Protein AF-A0A3M1FN96-F1 (afdb_monomer)

Sequence (73 aa):
MTQQTTTSSAYITIPEAADLLRVSQRTVYRWIKEGKLPCFHIGNVTRIAQQDLFAFIQKHSNTGDNKHGPAGS

Mean predicted aligned error: 9.27 Å

Foldseek 3Di:
DDDPPPPPQPWDFLVVLCVVVVHDSVVSVVCVVVVLFDWDDDPPTITGGPVSSVVSVVVVVPDPPPPDDPDDD

Secondary structure (DSSP, 8-state):
----------EEEHHHHHHHHT--HHHHHHHHHTT-S--EEETTEEEEEHHHHHHHHHHHTT-----------

Structure (mmCIF, N/CA/C/O backbone):
data_AF-A0A3M1FN96-F1
#
_entry.id   AF-A0A3M1FN96-F1
#
loop_
_atom_site.group_PDB
_atom_site.id
_atom_site.type_symbol
_atom_site.label_atom_id
_atom_site.label_alt_id
_atom_site.label_comp_id
_atom_site.label_asym_id
_atom_site.label_entity_id
_atom_site.label_seq_id
_atom_site.pdbx_PDB_ins_code
_atom_site.Cartn_x
_atom_site.Cartn_y
_atom_site.Cartn_z
_atom_site.occupancy
_atom_site.B_iso_or_equiv
_atom_site.auth_seq_id
_atom_site.auth_comp_id
_atom_site.auth_asym_id
_atom_site.auth_atom_id
_atom_site.pdbx_PDB_model_num
ATOM 1 N N . MET A 1 1 ? 22.745 -1.109 24.843 1.00 58.62 1 MET A N 1
ATOM 2 C CA . MET A 1 1 ? 21.474 -1.751 25.236 1.00 58.62 1 MET A CA 1
ATOM 3 C C . MET A 1 1 ? 20.319 -0.947 24.654 1.00 58.62 1 MET A C 1
ATOM 5 O O . MET A 1 1 ? 19.833 -0.054 25.324 1.00 58.62 1 MET A O 1
ATOM 9 N N . THR A 1 2 ? 19.904 -1.243 23.424 1.00 48.16 2 THR A N 1
ATOM 10 C CA . THR A 1 2 ? 18.536 -1.000 22.934 1.00 48.16 2 THR A CA 1
ATOM 11 C C . THR A 1 2 ? 18.299 -1.984 21.796 1.00 48.16 2 THR A C 1
ATOM 13 O O . THR A 1 2 ? 18.9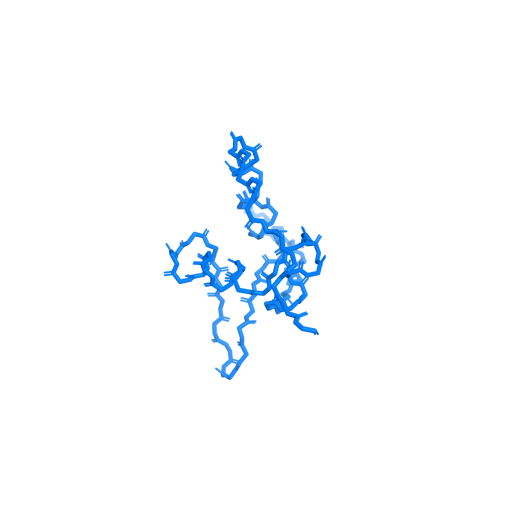73 -1.968 20.769 1.00 48.16 2 THR A O 1
ATOM 16 N N . GLN A 1 3 ? 17.411 -2.934 22.062 1.00 44.06 3 GLN A N 1
ATOM 17 C CA . GLN A 1 3 ? 17.028 -4.003 21.154 1.00 44.06 3 GLN A CA 1
ATOM 18 C C . GLN A 1 3 ? 16.179 -3.379 20.044 1.00 44.06 3 GLN A C 1
ATOM 20 O O . GLN A 1 3 ? 15.096 -2.869 20.320 1.00 44.06 3 GLN A O 1
ATOM 25 N N . GLN A 1 4 ? 16.676 -3.383 18.808 1.00 45.03 4 GLN A N 1
ATOM 26 C CA . GLN A 1 4 ? 15.835 -3.108 17.647 1.00 45.03 4 GLN A CA 1
ATOM 27 C C . GLN A 1 4 ? 15.004 -4.366 17.419 1.00 45.03 4 GLN A C 1
ATOM 29 O O . GLN A 1 4 ? 15.509 -5.384 16.949 1.00 45.03 4 GLN A O 1
ATOM 34 N N . THR A 1 5 ? 13.756 -4.318 17.873 1.00 45.91 5 THR A N 1
ATOM 35 C CA . THR A 1 5 ? 12.765 -5.370 17.692 1.00 45.91 5 THR A CA 1
ATOM 36 C C . THR A 1 5 ? 12.636 -5.677 16.203 1.00 45.91 5 THR A C 1
ATOM 38 O O . THR A 1 5 ? 12.214 -4.843 15.403 1.00 45.91 5 THR A O 1
ATOM 41 N N . THR A 1 6 ? 13.019 -6.894 15.827 1.00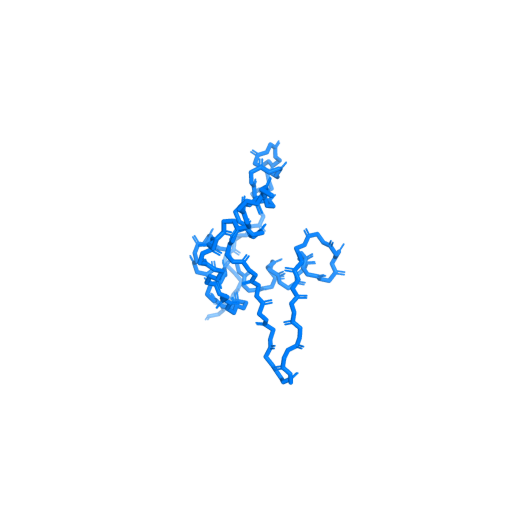 51.59 6 THR A N 1
ATOM 42 C CA . THR A 1 6 ? 1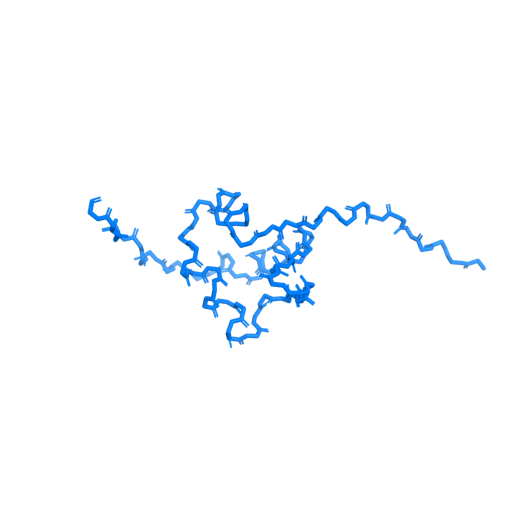2.760 -7.525 14.533 1.00 51.59 6 THR A CA 1
ATOM 43 C C . THR A 1 6 ? 11.253 -7.694 14.350 1.00 51.59 6 THR A C 1
ATOM 45 O O . THR A 1 6 ? 10.697 -8.783 14.462 1.00 51.59 6 THR A O 1
ATOM 48 N N . THR A 1 7 ? 10.556 -6.592 14.092 1.00 55.72 7 THR A N 1
ATOM 49 C CA . THR A 1 7 ? 9.152 -6.634 13.697 1.00 55.72 7 THR A CA 1
ATOM 50 C C . THR A 1 7 ? 9.147 -7.043 12.236 1.00 55.72 7 THR A C 1
ATOM 52 O O . THR A 1 7 ? 9.459 -6.235 11.362 1.00 55.72 7 THR A O 1
ATOM 55 N N . SER A 1 8 ? 8.902 -8.337 12.013 1.00 54.50 8 SER A N 1
ATOM 56 C CA . SER A 1 8 ? 8.727 -8.994 10.718 1.00 54.50 8 SER A CA 1
ATOM 57 C C . SER A 1 8 ? 7.976 -8.076 9.748 1.00 54.50 8 SER A C 1
ATOM 59 O O . SER A 1 8 ? 6.750 -7.970 9.781 1.00 54.50 8 SER A O 1
ATOM 61 N N . SER A 1 9 ? 8.726 -7.324 8.940 1.00 61.88 9 SER A N 1
ATOM 62 C CA . SER A 1 9 ? 8.178 -6.361 7.991 1.00 61.88 9 SER A CA 1
ATOM 63 C C . SER A 1 9 ? 7.745 -7.142 6.766 1.00 61.88 9 SER A C 1
ATOM 65 O O . SER A 1 9 ? 8.469 -7.232 5.778 1.00 61.88 9 SER A O 1
ATOM 67 N N . ALA A 1 10 ? 6.577 -7.775 6.858 1.00 83.00 10 ALA A N 1
ATOM 68 C CA . ALA A 1 10 ? 5.924 -8.338 5.693 1.00 83.00 10 ALA A CA 1
ATOM 69 C C . ALA A 1 10 ? 5.634 -7.182 4.723 1.00 83.00 10 ALA A C 1
ATOM 71 O O . ALA A 1 10 ? 4.844 -6.277 5.011 1.00 83.00 10 ALA A O 1
ATOM 72 N N . TYR A 1 11 ? 6.356 -7.169 3.605 1.00 89.25 11 TYR A N 1
ATOM 73 C CA . TYR A 1 11 ? 6.143 -6.219 2.527 1.00 89.25 11 TYR A CA 1
ATOM 74 C C . TYR A 1 11 ? 5.112 -6.785 1.567 1.00 89.25 11 TYR A C 1
ATOM 76 O O . TYR A 1 11 ? 5.311 -7.843 0.973 1.00 89.25 11 TYR A O 1
ATOM 84 N N . ILE A 1 12 ? 4.046 -6.032 1.369 1.00 91.56 12 ILE A N 1
ATOM 85 C CA . ILE A 1 12 ? 2.932 -6.391 0.502 1.00 91.56 12 ILE A CA 1
ATOM 86 C C . ILE A 1 12 ? 2.920 -5.487 -0.727 1.00 91.56 12 ILE A C 1
ATOM 88 O O . ILE A 1 12 ? 3.486 -4.394 -0.737 1.00 91.56 12 ILE A O 1
ATOM 92 N N . THR A 1 13 ? 2.320 -5.961 -1.801 1.00 92.56 13 THR A N 1
ATOM 93 C CA . THR A 1 13 ? 2.086 -5.189 -3.019 1.00 92.56 13 THR A CA 1
ATOM 94 C C . THR A 1 13 ? 0.814 -4.347 -2.912 1.00 92.56 13 THR A C 1
ATOM 96 O O . THR A 1 13 ? 0.002 -4.510 -2.004 1.00 92.56 13 THR A O 1
ATOM 99 N N . ILE A 1 14 ? 0.614 -3.448 -3.877 1.00 91.56 14 ILE A N 1
ATOM 100 C CA . ILE A 1 14 ? -0.630 -2.679 -4.032 1.00 91.56 14 ILE A CA 1
ATOM 101 C C . ILE A 1 14 ? -1.883 -3.582 -4.089 1.00 91.56 14 ILE A C 1
ATOM 103 O O . ILE A 1 14 ? -2.824 -3.288 -3.352 1.00 91.56 14 ILE A O 1
ATOM 107 N N . PRO A 1 15 ? -1.948 -4.652 -4.913 1.00 91.81 15 PRO A N 1
ATOM 108 C CA . PRO A 1 15 ? -3.106 -5.547 -4.930 1.00 91.81 15 PRO A CA 1
ATOM 109 C C . PRO A 1 15 ? -3.329 -6.276 -3.602 1.00 91.81 15 PRO A C 1
ATOM 111 O O . PRO A 1 15 ? -4.471 -6.365 -3.168 1.00 91.81 15 PRO A O 1
ATOM 114 N N . GLU A 1 16 ? -2.274 -6.724 -2.919 1.00 92.00 16 GLU A N 1
ATOM 115 C CA . GLU A 1 16 ? -2.408 -7.351 -1.593 1.00 92.00 16 GLU A CA 1
ATOM 116 C C . GLU A 1 16 ? -2.926 -6.356 -0.545 1.00 92.00 16 GLU A C 1
ATOM 118 O O . GLU A 1 16 ? -3.824 -6.676 0.226 1.00 92.00 16 GLU A O 1
ATOM 123 N N . ALA A 1 17 ? -2.424 -5.117 -0.548 1.00 91.50 17 ALA A N 1
ATOM 124 C CA . ALA A 1 17 ? -2.931 -4.053 0.316 1.00 91.50 17 ALA A CA 1
ATOM 125 C C . ALA A 1 17 ? -4.406 -3.726 0.033 1.00 91.50 17 ALA A C 1
ATOM 127 O O . ALA A 1 17 ? -5.172 -3.456 0.955 1.00 91.50 17 ALA A O 1
ATOM 128 N N . ALA A 1 18 ? -4.811 -3.751 -1.236 1.00 91.38 18 ALA A N 1
ATOM 129 C CA . ALA A 1 18 ? -6.192 -3.526 -1.640 1.00 91.38 18 ALA A CA 1
ATOM 130 C C . ALA A 1 18 ? -7.117 -4.643 -1.127 1.00 91.38 18 ALA A C 1
ATOM 132 O O . ALA A 1 18 ? -8.165 -4.349 -0.552 1.00 91.38 18 ALA A O 1
ATOM 133 N N . ASP A 1 19 ? -6.693 -5.900 -1.272 1.00 92.12 19 ASP A N 1
ATOM 134 C CA . ASP A 1 19 ? -7.433 -7.078 -0.812 1.00 92.12 19 ASP A CA 1
ATOM 135 C C . ASP A 1 19 ? -7.585 -7.106 0.717 1.00 92.12 19 ASP A C 1
ATOM 137 O O . ASP A 1 19 ? -8.702 -7.209 1.229 1.00 92.12 19 ASP A O 1
ATOM 141 N N . LEU A 1 20 ? -6.487 -6.869 1.446 1.00 89.31 20 LEU A N 1
ATOM 142 C CA . LEU A 1 20 ? -6.466 -6.836 2.913 1.00 89.31 20 LEU A CA 1
ATOM 143 C C . LEU A 1 20 ? -7.466 -5.837 3.502 1.00 89.31 20 LEU A C 1
ATOM 145 O O . LEU A 1 20 ? -8.046 -6.084 4.559 1.00 89.31 20 LEU A O 1
ATOM 149 N N . LEU A 1 21 ? -7.658 -4.703 2.831 1.00 86.56 21 LEU A N 1
ATOM 150 C CA . LEU A 1 21 ? -8.536 -3.629 3.295 1.00 86.56 21 LEU A CA 1
ATOM 151 C C . LEU A 1 21 ? -9.896 -3.618 2.611 1.00 86.56 21 LEU A C 1
ATOM 153 O O . LEU A 1 21 ? -10.734 -2.780 2.943 1.00 86.56 21 LEU A O 1
ATOM 157 N N . ARG A 1 22 ? -10.106 -4.516 1.643 1.00 86.19 22 ARG A N 1
ATOM 158 C CA . ARG A 1 22 ? -11.281 -4.541 0.765 1.00 86.19 22 ARG A CA 1
ATOM 159 C C . ARG A 1 22 ? -11.554 -3.194 0.095 1.00 86.19 22 ARG A C 1
ATOM 161 O O . ARG A 1 22 ? -12.700 -2.770 -0.043 1.00 86.19 22 ARG A O 1
ATOM 168 N N . VAL A 1 23 ? -10.490 -2.521 -0.333 1.00 86.88 23 VAL A N 1
ATOM 169 C CA . VAL A 1 23 ? -10.560 -1.285 -1.126 1.00 86.88 23 VAL A CA 1
ATOM 170 C C . VAL A 1 23 ? -10.108 -1.559 -2.556 1.00 86.88 23 VAL A C 1
ATOM 172 O O . VAL A 1 23 ? -9.484 -2.574 -2.844 1.00 86.88 23 VAL A O 1
ATOM 175 N N . SER A 1 24 ? -10.382 -0.644 -3.485 1.00 89.38 24 SER A N 1
ATOM 176 C CA . SER A 1 24 ? -9.842 -0.775 -4.839 1.00 89.38 24 SER A CA 1
ATOM 177 C C . SER A 1 24 ? -8.352 -0.420 -4.893 1.00 89.38 24 SER A C 1
ATOM 179 O O . SER A 1 24 ? -7.876 0.477 -4.192 1.00 89.38 24 SER A O 1
ATOM 181 N N . GLN A 1 25 ? -7.605 -1.061 -5.801 1.00 91.94 25 GLN A N 1
ATOM 182 C CA . GLN A 1 25 ? -6.189 -0.737 -6.048 1.00 91.94 25 GLN A CA 1
ATOM 183 C C . GLN A 1 25 ? -5.985 0.745 -6.393 1.00 91.94 25 GLN A C 1
ATOM 185 O O . GLN A 1 25 ? -4.979 1.344 -6.024 1.00 91.94 25 GLN A O 1
ATOM 190 N N . ARG A 1 26 ? -6.970 1.368 -7.056 1.00 90.50 26 ARG A N 1
ATOM 191 C CA . ARG A 1 26 ? -6.974 2.804 -7.368 1.00 90.50 26 ARG A CA 1
ATOM 192 C C . ARG A 1 26 ? -6.948 3.665 -6.107 1.00 90.50 26 ARG A C 1
ATOM 194 O O . ARG A 1 26 ? -6.302 4.711 -6.105 1.00 90.50 26 ARG A O 1
ATOM 201 N N . THR A 1 27 ? -7.649 3.248 -5.057 1.00 90.19 27 THR A N 1
ATOM 202 C CA . THR A 1 27 ? -7.647 3.933 -3.762 1.00 90.19 27 THR A CA 1
ATOM 203 C C . THR A 1 27 ? -6.278 3.819 -3.095 1.00 90.19 27 THR A C 1
ATOM 205 O O . THR A 1 27 ? -5.727 4.838 -2.686 1.00 90.19 27 THR A O 1
ATOM 208 N N . VAL A 1 28 ? -5.667 2.631 -3.104 1.00 90.94 28 VAL A N 1
ATOM 209 C CA . VAL A 1 28 ? -4.295 2.438 -2.596 1.00 90.94 28 VAL A CA 1
ATOM 210 C C . VAL A 1 28 ? -3.291 3.292 -3.376 1.00 90.94 28 VAL A C 1
ATOM 212 O O . VAL A 1 28 ? -2.491 4.015 -2.786 1.00 90.94 28 VAL A O 1
ATOM 215 N N . TYR A 1 29 ? -3.382 3.289 -4.709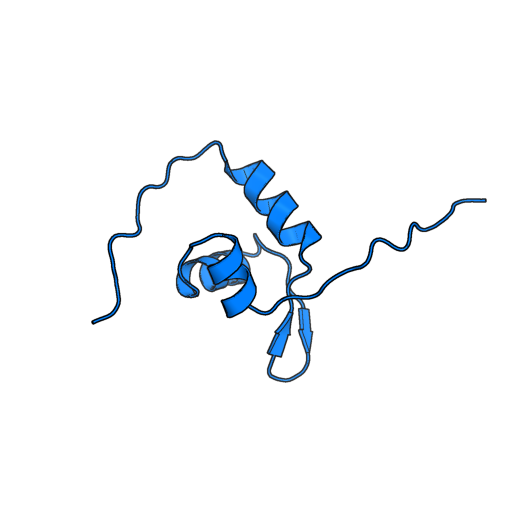 1.00 91.38 29 TYR A N 1
ATOM 216 C CA . TYR A 1 29 ? -2.545 4.123 -5.570 1.00 91.38 29 TYR A CA 1
ATOM 217 C C . TYR A 1 29 ? -2.731 5.616 -5.282 1.00 91.38 29 TYR A C 1
ATOM 219 O O . TYR A 1 29 ? -1.763 6.376 -5.281 1.00 91.38 29 TYR A O 1
ATOM 227 N N . ARG A 1 30 ? -3.968 6.051 -5.005 1.00 89.12 30 ARG A N 1
ATOM 228 C CA . ARG A 1 30 ? -4.253 7.432 -4.603 1.00 89.12 30 ARG A CA 1
ATOM 229 C C . ARG A 1 30 ? -3.527 7.781 -3.309 1.00 89.12 30 ARG A C 1
ATOM 231 O O . ARG A 1 30 ? -2.863 8.807 -3.286 1.00 89.12 30 ARG A O 1
ATOM 238 N N . TRP A 1 31 ? -3.592 6.939 -2.280 1.00 90.75 31 TRP A N 1
ATOM 239 C CA . TRP A 1 31 ? -2.906 7.203 -1.011 1.00 90.75 31 TRP A CA 1
ATOM 240 C C . TRP A 1 31 ? -1.390 7.301 -1.169 1.00 90.75 31 TRP A C 1
ATOM 242 O O . TRP A 1 31 ? -0.767 8.171 -0.564 1.00 90.75 31 TRP A O 1
ATOM 252 N N . ILE A 1 32 ? -0.808 6.454 -2.020 1.00 90.44 32 ILE A N 1
ATOM 253 C CA . ILE A 1 32 ? 0.616 6.514 -2.366 1.00 90.44 32 ILE A CA 1
ATOM 254 C C . ILE A 1 32 ? 0.937 7.829 -3.084 1.00 90.44 32 ILE A C 1
ATOM 256 O O . ILE A 1 32 ? 1.858 8.542 -2.692 1.00 90.44 32 ILE A O 1
ATOM 260 N N . LYS A 1 33 ? 0.149 8.189 -4.104 1.00 89.00 33 LYS A N 1
ATOM 261 C CA . LYS A 1 33 ? 0.337 9.423 -4.880 1.00 89.00 33 LYS A CA 1
ATOM 262 C C . LYS A 1 33 ? 0.157 10.686 -4.031 1.00 89.00 33 LYS A C 1
ATOM 264 O O . LYS A 1 33 ? 0.830 11.680 -4.271 1.00 89.00 33 LYS A O 1
ATOM 269 N N . GLU A 1 34 ? -0.743 10.648 -3.054 1.00 89.69 34 GLU A N 1
ATOM 270 C CA . GLU A 1 34 ? -0.952 11.722 -2.077 1.00 89.69 34 GLU A CA 1
ATOM 271 C C . GLU A 1 34 ? 0.137 11.766 -0.988 1.00 89.69 34 GLU A C 1
ATOM 273 O O . GLU A 1 34 ? 0.102 12.656 -0.144 1.00 89.69 34 GLU A O 1
ATOM 278 N N . GLY A 1 35 ? 1.084 10.819 -0.968 1.00 88.81 35 GLY A N 1
ATOM 279 C CA . GLY A 1 35 ? 2.134 10.734 0.054 1.00 88.81 35 GLY A CA 1
ATOM 280 C C . GLY A 1 35 ? 1.624 10.315 1.436 1.00 88.81 35 GLY A C 1
ATOM 281 O O . GLY A 1 35 ? 2.327 10.469 2.431 1.00 88.81 35 GLY A O 1
ATOM 282 N N . LYS A 1 36 ? 0.395 9.797 1.511 1.00 87.44 36 LYS A N 1
ATOM 283 C CA . LYS A 1 36 ? -0.265 9.384 2.753 1.00 87.44 36 LYS A CA 1
ATOM 284 C C . LYS A 1 36 ? 0.148 7.986 3.206 1.00 87.44 36 LYS A C 1
ATOM 286 O O . LYS A 1 36 ? 0.223 7.726 4.404 1.00 87.44 36 LYS A O 1
ATOM 291 N N . LEU A 1 37 ? 0.397 7.097 2.245 1.00 88.94 37 LEU A N 1
ATOM 292 C CA . LEU A 1 37 ? 0.840 5.730 2.489 1.00 88.94 37 LEU A CA 1
ATOM 293 C C . LEU A 1 37 ? 2.301 5.589 2.041 1.00 88.94 37 LEU A C 1
ATOM 295 O O . LEU A 1 37 ? 2.565 5.690 0.838 1.00 88.94 37 LEU A O 1
ATOM 299 N N . PRO A 1 38 ? 3.252 5.360 2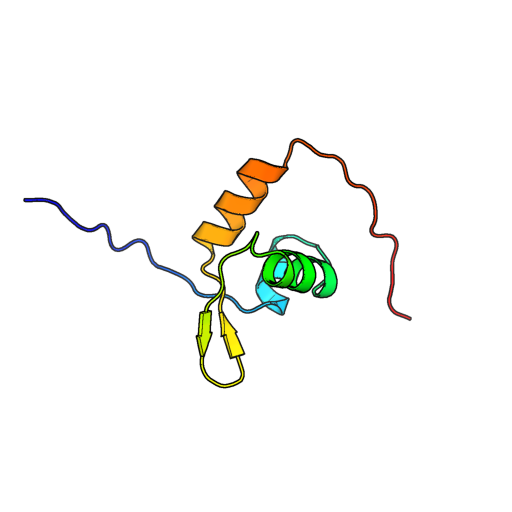.965 1.00 88.25 38 PRO A N 1
ATOM 300 C CA . PRO A 1 38 ? 4.641 5.147 2.590 1.00 88.25 38 PRO A CA 1
ATOM 301 C C . PRO A 1 38 ? 4.782 3.837 1.809 1.00 88.25 38 PRO A C 1
ATOM 303 O O . PRO A 1 38 ? 4.206 2.803 2.152 1.00 88.25 38 PRO A O 1
ATOM 306 N N . CYS A 1 39 ? 5.554 3.891 0.728 1.00 91.00 39 CYS A N 1
ATOM 307 C CA . CYS A 1 39 ? 5.859 2.734 -0.096 1.00 91.00 39 CYS A CA 1
ATOM 308 C C . CYS A 1 39 ? 7.291 2.808 -0.632 1.00 91.00 39 CYS A C 1
ATOM 310 O O . CYS A 1 39 ? 7.885 3.879 -0.762 1.00 91.00 39 CYS A O 1
ATOM 312 N N . PHE A 1 40 ? 7.825 1.643 -0.969 1.00 89.12 40 PHE A N 1
ATOM 313 C CA . PHE A 1 40 ? 9.151 1.439 -1.519 1.00 89.12 40 PHE A CA 1
ATOM 314 C C . PHE A 1 40 ? 9.032 0.961 -2.959 1.00 89.12 40 PHE A C 1
ATOM 316 O O . PHE A 1 40 ? 8.293 0.025 -3.260 1.00 89.12 40 PHE A O 1
ATOM 323 N N . HIS A 1 41 ? 9.783 1.594 -3.849 1.00 88.94 41 HIS A N 1
ATOM 324 C CA . HIS A 1 41 ? 9.867 1.189 -5.244 1.00 88.94 41 HIS A CA 1
ATOM 325 C C . HIS A 1 41 ? 11.088 0.284 -5.391 1.00 88.94 41 HIS A C 1
ATOM 327 O O . HIS A 1 41 ? 12.216 0.721 -5.172 1.00 88.94 41 HIS A O 1
ATOM 333 N N . ILE A 1 42 ? 10.860 -0.987 -5.713 1.00 85.62 42 ILE A N 1
ATOM 334 C CA . ILE A 1 42 ? 11.910 -1.986 -5.922 1.00 85.62 42 ILE A CA 1
ATOM 335 C C . ILE A 1 42 ? 11.792 -2.453 -7.371 1.00 85.62 42 ILE A C 1
ATOM 337 O O . ILE A 1 42 ? 10.959 -3.294 -7.718 1.00 85.62 42 ILE A O 1
ATOM 341 N N . GLY A 1 43 ? 12.601 -1.843 -8.240 1.00 87.62 43 GLY A N 1
ATOM 342 C CA . GLY A 1 43 ? 12.501 -2.029 -9.687 1.00 87.62 43 GLY A CA 1
ATOM 343 C C . GLY A 1 43 ? 11.117 -1.625 -10.203 1.00 87.62 43 GLY A C 1
ATOM 344 O O . GLY A 1 43 ? 10.693 -0.489 -10.016 1.00 87.62 43 GLY A O 1
ATOM 345 N N . ASN A 1 44 ? 10.403 -2.577 -10.808 1.00 87.00 44 ASN A N 1
ATOM 346 C CA . ASN A 1 44 ? 9.050 -2.379 -11.347 1.00 87.00 44 ASN A CA 1
ATOM 347 C C . ASN A 1 44 ? 7.926 -2.688 -10.342 1.00 87.00 44 ASN A C 1
ATOM 349 O O . ASN A 1 44 ? 6.754 -2.667 -10.712 1.00 87.00 44 ASN A O 1
ATOM 353 N N . VAL A 1 45 ? 8.260 -3.024 -9.091 1.00 84.88 45 VAL A N 1
ATOM 354 C CA . VAL A 1 45 ? 7.279 -3.440 -8.083 1.00 84.88 45 VAL A CA 1
ATOM 355 C C . VAL A 1 45 ? 7.269 -2.459 -6.921 1.00 84.88 45 VAL A C 1
ATOM 357 O O . VAL A 1 45 ? 8.304 -2.151 -6.331 1.00 84.88 45 VAL A O 1
ATOM 360 N N . THR A 1 46 ? 6.076 -2.008 -6.548 1.00 89.81 46 THR A N 1
ATOM 361 C CA . THR A 1 46 ? 5.863 -1.206 -5.342 1.00 89.81 46 THR A CA 1
ATOM 362 C C . THR A 1 46 ? 5.570 -2.118 -4.156 1.00 89.81 46 THR A C 1
ATOM 364 O O . THR A 1 46 ? 4.691 -2.982 -4.219 1.00 89.81 46 THR A O 1
ATOM 367 N N . ARG A 1 47 ? 6.304 -1.910 -3.065 1.00 90.38 47 ARG A N 1
ATOM 368 C CA . ARG A 1 47 ? 6.170 -2.621 -1.796 1.00 90.38 47 ARG A CA 1
ATOM 369 C C . ARG A 1 47 ? 5.729 -1.662 -0.705 1.00 90.38 47 ARG A C 1
ATOM 371 O O . ARG A 1 47 ? 6.269 -0.574 -0.562 1.00 90.38 47 ARG A O 1
ATOM 378 N N . ILE A 1 48 ? 4.760 -2.079 0.082 1.00 90.62 48 ILE A N 1
ATOM 379 C CA . ILE A 1 48 ? 4.202 -1.333 1.202 1.00 90.62 48 ILE A CA 1
ATOM 380 C C . ILE A 1 48 ? 4.485 -2.174 2.437 1.00 90.62 48 ILE A C 1
ATOM 382 O O . ILE A 1 48 ? 4.258 -3.385 2.421 1.00 90.62 48 ILE A O 1
ATOM 386 N N . ALA A 1 49 ? 5.007 -1.570 3.500 1.00 90.50 49 ALA A N 1
ATOM 387 C CA . ALA A 1 49 ? 5.141 -2.305 4.746 1.00 90.50 49 ALA A CA 1
ATOM 388 C C . ALA A 1 49 ? 3.745 -2.499 5.344 1.00 90.50 49 ALA A C 1
ATOM 390 O O . ALA A 1 49 ? 2.993 -1.538 5.518 1.00 90.50 49 ALA A O 1
ATOM 391 N N . GLN A 1 50 ? 3.396 -3.740 5.678 1.00 89.06 50 GLN A N 1
ATOM 392 C CA . GLN A 1 50 ? 2.083 -4.060 6.232 1.00 89.06 50 GLN A CA 1
ATOM 393 C C . GLN A 1 50 ? 1.773 -3.222 7.487 1.00 89.06 50 GLN A C 1
ATOM 395 O O . GLN A 1 50 ? 0.663 -2.718 7.632 1.00 89.06 50 GLN A O 1
ATOM 400 N N . GLN A 1 51 ? 2.768 -2.991 8.350 1.00 88.56 51 GLN A N 1
ATOM 401 C CA . GLN A 1 51 ? 2.637 -2.138 9.538 1.00 88.56 51 GLN A CA 1
ATOM 402 C C . GLN A 1 51 ? 2.206 -0.699 9.216 1.00 88.56 51 GLN A C 1
ATOM 404 O O . GLN A 1 51 ? 1.331 -0.156 9.889 1.00 88.56 51 GLN A O 1
ATOM 409 N N . ASP A 1 52 ? 2.767 -0.104 8.161 1.00 88.69 52 ASP A N 1
ATOM 410 C CA . ASP A 1 52 ? 2.467 1.273 7.775 1.00 88.69 52 ASP A CA 1
ATOM 411 C C . ASP A 1 52 ? 1.051 1.387 7.218 1.00 88.69 52 ASP A C 1
ATOM 413 O O . ASP A 1 52 ? 0.349 2.358 7.500 1.00 88.69 52 ASP A O 1
ATOM 417 N N . LEU A 1 53 ? 0.605 0.365 6.478 1.00 88.19 53 LEU A N 1
ATOM 418 C CA . LEU A 1 53 ? -0.766 0.277 5.986 1.00 88.19 53 LEU A CA 1
ATOM 419 C C . LEU A 1 53 ? -1.768 0.283 7.146 1.00 88.19 53 LEU A C 1
ATOM 421 O O . LEU A 1 53 ? -2.702 1.083 7.150 1.00 88.19 53 LEU A O 1
ATOM 425 N N . PHE A 1 54 ? -1.556 -0.560 8.159 1.00 86.50 54 PHE A N 1
ATOM 426 C CA . PHE A 1 54 ? -2.430 -0.596 9.334 1.00 86.50 54 PHE A CA 1
ATOM 427 C C . PHE A 1 54 ? -2.385 0.713 10.132 1.00 86.50 54 PHE A C 1
ATOM 429 O O . PHE A 1 54 ? -3.436 1.233 10.515 1.00 86.50 54 PHE A O 1
ATOM 436 N N . ALA A 1 55 ? -1.195 1.284 10.338 1.00 88.00 55 ALA A N 1
ATOM 437 C CA . ALA A 1 55 ? -1.033 2.557 11.036 1.00 88.00 55 ALA A CA 1
ATOM 438 C C . ALA A 1 55 ? -1.731 3.716 10.304 1.00 88.00 55 ALA A C 1
ATOM 440 O O . ALA A 1 55 ? -2.336 4.583 10.940 1.00 88.00 55 ALA A O 1
ATOM 441 N N . PHE A 1 56 ? -1.681 3.727 8.970 1.00 86.19 56 PHE A N 1
ATOM 442 C CA . PHE A 1 56 ? -2.363 4.714 8.138 1.00 86.19 56 PHE A CA 1
ATOM 443 C C . PHE A 1 56 ? -3.887 4.671 8.333 1.00 86.19 56 PHE A C 1
ATOM 445 O O . PHE A 1 56 ? -4.519 5.707 8.544 1.00 86.19 56 PHE A O 1
ATOM 452 N N . ILE A 1 57 ? -4.481 3.479 8.331 1.00 84.81 57 ILE A N 1
ATOM 453 C CA . ILE A 1 57 ? -5.938 3.313 8.452 1.00 84.81 57 ILE A CA 1
ATOM 454 C C . ILE A 1 57 ? -6.425 3.653 9.850 1.00 84.81 57 ILE A C 1
ATOM 456 O O . ILE A 1 57 ? -7.454 4.312 9.985 1.00 84.81 57 ILE A O 1
ATOM 460 N N . GLN A 1 58 ? -5.683 3.256 10.888 1.00 84.19 58 GLN A N 1
ATOM 461 C CA . GLN A 1 58 ? -6.022 3.629 12.262 1.00 84.19 58 GLN A CA 1
ATOM 462 C C . GLN A 1 58 ? -6.122 5.152 12.422 1.00 84.19 58 GLN A C 1
ATOM 464 O O . GLN A 1 58 ? -7.009 5.636 13.119 1.00 84.19 58 GLN A O 1
ATOM 469 N N . LYS A 1 59 ? -5.281 5.917 11.713 1.00 82.12 59 LYS A N 1
ATOM 470 C CA . LYS A 1 59 ? -5.362 7.386 11.680 1.00 82.12 59 LYS A CA 1
ATOM 471 C C . LYS A 1 59 ? -6.558 7.916 10.876 1.00 82.12 59 LYS A C 1
ATOM 473 O O . LYS A 1 59 ? -7.054 8.994 11.185 1.00 82.12 59 LYS A O 1
ATOM 478 N N . HIS A 1 60 ? -7.022 7.184 9.861 1.00 72.44 60 HIS A N 1
ATOM 479 C CA . HIS A 1 60 ? -8.080 7.611 8.935 1.00 72.44 60 HIS A CA 1
ATOM 480 C C . HIS A 1 60 ? -9.489 7.064 9.237 1.00 72.44 60 HIS A C 1
ATOM 482 O O . HIS A 1 60 ? -10.447 7.479 8.586 1.00 72.44 60 HIS A O 1
ATOM 488 N N . SER A 1 61 ? -9.659 6.205 10.248 1.00 63.56 61 SER A N 1
ATOM 489 C CA . SER A 1 61 ? -10.944 5.567 10.589 1.00 63.56 61 SER A CA 1
ATOM 490 C C . SER A 1 61 ? -12.051 6.522 11.089 1.00 63.56 61 SER A C 1
ATOM 492 O O . SER A 1 61 ? -13.142 6.058 11.410 1.00 63.56 61 SER A O 1
ATOM 494 N N . ASN A 1 62 ? -11.815 7.838 11.146 1.00 56.50 62 ASN A N 1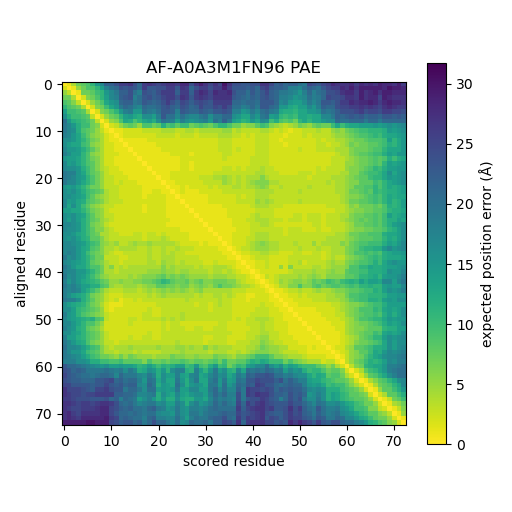
ATOM 495 C CA . ASN A 1 62 ? -12.801 8.834 11.592 1.00 56.50 62 ASN A CA 1
ATOM 496 C C . ASN A 1 62 ? -13.506 9.581 10.439 1.00 56.50 62 ASN A C 1
ATOM 498 O O . ASN A 1 62 ? -14.286 10.500 10.672 1.00 56.50 62 ASN A O 1
ATOM 502 N N . THR A 1 63 ? -13.236 9.236 9.176 1.00 52.06 63 THR A N 1
ATOM 503 C CA . THR A 1 63 ? -13.865 9.902 8.025 1.00 52.06 63 THR A CA 1
ATOM 504 C C . THR A 1 63 ? -14.581 8.866 7.172 1.00 52.06 63 THR A C 1
ATOM 506 O O . THR A 1 63 ? -13.964 8.170 6.372 1.00 52.06 63 THR A O 1
ATOM 509 N N . GLY A 1 64 ? -15.895 8.746 7.367 1.00 55.44 64 GLY A N 1
ATOM 510 C CA . GLY A 1 64 ? -16.769 7.900 6.558 1.00 55.44 64 GLY A CA 1
ATOM 511 C C . GLY A 1 64 ? -16.867 8.399 5.116 1.00 55.44 64 GLY A C 1
ATOM 512 O O . GLY A 1 64 ? -17.849 9.036 4.749 1.00 55.44 64 GLY A O 1
ATOM 513 N N . ASP A 1 65 ? -15.866 8.105 4.288 1.00 55.12 65 ASP A N 1
ATOM 514 C CA . ASP A 1 65 ? -15.956 8.283 2.838 1.00 55.12 65 ASP A CA 1
ATOM 515 C C . ASP A 1 65 ? -16.506 6.995 2.213 1.00 55.12 65 ASP A C 1
ATOM 517 O O . ASP A 1 65 ? -15.792 6.142 1.687 1.00 55.12 65 ASP A O 1
ATOM 521 N N . ASN A 1 66 ? -17.827 6.839 2.319 1.00 55.09 66 ASN A N 1
ATOM 522 C CA . ASN A 1 66 ? -18.592 5.845 1.578 1.00 55.09 66 ASN A CA 1
ATOM 523 C C . ASN A 1 66 ? -18.651 6.265 0.094 1.00 55.09 66 ASN A C 1
ATOM 525 O O . ASN A 1 66 ? -19.638 6.831 -0.376 1.00 55.09 66 ASN A O 1
ATOM 529 N N . LYS A 1 67 ? -17.545 6.077 -0.635 1.00 56.25 67 LYS A N 1
ATOM 530 C CA . LYS A 1 67 ? -17.419 6.405 -2.067 1.00 56.25 67 LYS A CA 1
ATOM 531 C C 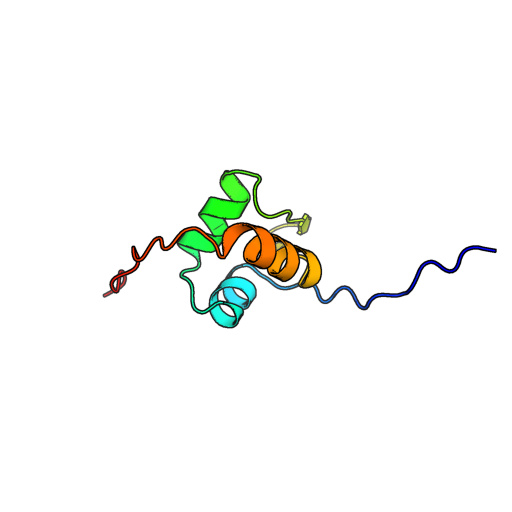. LYS A 1 67 ? -16.666 5.304 -2.822 1.00 56.25 67 LYS A C 1
ATOM 533 O O . LYS A 1 67 ? -15.686 5.561 -3.525 1.00 56.25 67 LYS A O 1
ATOM 538 N N . HIS A 1 68 ? -17.129 4.062 -2.728 1.00 52.72 68 HIS A N 1
ATOM 539 C CA . HIS A 1 68 ? -16.796 3.074 -3.756 1.00 52.72 68 HIS A CA 1
ATOM 540 C C . HIS A 1 68 ? -17.965 2.126 -4.016 1.00 52.72 68 HIS A C 1
ATOM 542 O O . HIS A 1 68 ? -18.016 1.004 -3.526 1.00 52.72 68 HIS A O 1
ATOM 548 N N . GLY A 1 69 ? -18.919 2.615 -4.812 1.00 48.25 69 GLY A N 1
ATOM 549 C CA . GLY A 1 69 ? -19.745 1.738 -5.637 1.00 48.25 69 GLY A CA 1
ATOM 550 C C . GLY A 1 69 ? -18.875 1.029 -6.689 1.00 48.25 69 GLY A C 1
ATOM 551 O O . GLY A 1 69 ? -17.776 1.508 -6.989 1.00 48.25 69 GLY A O 1
ATOM 552 N N . PRO A 1 70 ? -19.334 -0.112 -7.226 1.00 48.09 70 PRO A N 1
ATOM 553 C CA . PRO A 1 70 ? -18.530 -0.991 -8.067 1.00 48.09 70 PRO A CA 1
ATOM 554 C C . PRO A 1 70 ? -18.121 -0.261 -9.350 1.00 48.09 70 PRO A C 1
ATOM 556 O O . PRO A 1 70 ? -18.961 0.109 -10.165 1.00 48.09 70 PRO A O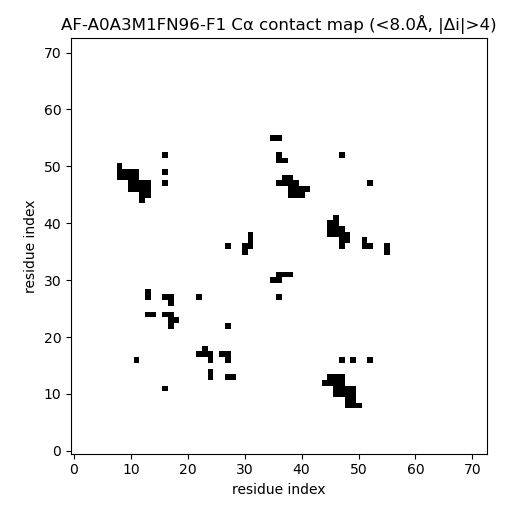 1
ATOM 559 N N . ALA A 1 71 ? -16.820 -0.035 -9.521 1.00 47.59 71 ALA A N 1
ATOM 560 C CA . ALA A 1 71 ? -16.243 0.475 -10.756 1.00 47.59 71 ALA A CA 1
ATOM 561 C C . ALA A 1 71 ? -15.349 -0.611 -11.357 1.0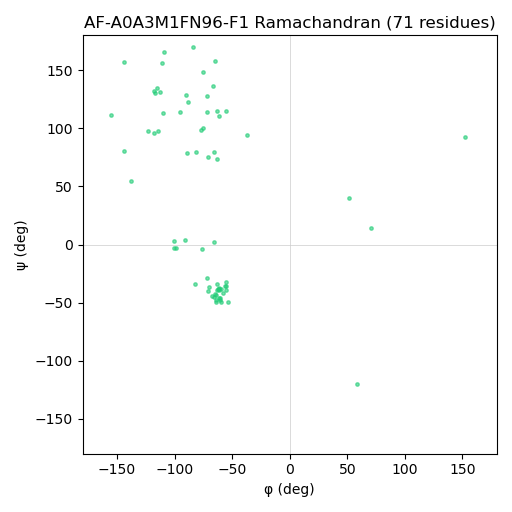0 47.59 71 ALA A C 1
ATOM 563 O O . ALA A 1 71 ? -14.198 -0.771 -10.951 1.00 47.59 71 ALA A O 1
ATOM 564 N N . GLY A 1 72 ? -15.904 -1.352 -12.313 1.00 47.03 72 GLY A N 1
ATOM 565 C CA . GLY A 1 72 ? -15.190 -2.346 -13.107 1.00 47.03 72 GLY A CA 1
ATOM 566 C C . GLY A 1 72 ? -16.131 -3.440 -13.592 1.00 47.03 72 GLY A C 1
ATOM 567 O O . GLY A 1 72 ? -16.379 -4.371 -12.840 1.00 47.03 72 GLY A O 1
ATOM 568 N N . SER A 1 73 ? -16.660 -3.210 -14.797 1.00 40.69 73 SER A N 1
ATOM 569 C CA . SER A 1 73 ? -17.407 -4.052 -15.745 1.00 40.69 73 SER A CA 1
ATOM 570 C C . SER A 1 73 ? -17.506 -5.558 -15.517 1.00 40.69 73 SER A C 1
ATOM 572 O O . SER A 1 73 ? -16.466 -6.185 -15.228 1.00 40.69 73 SER A O 1
#

Radius of gyration: 14.02 Å; Cα contacts (8 Å, |Δi|>4): 62; chains: 1; bounding box: 41×21×41 Å

pLDDT: mean 77.54, std 17.3, range [40.69, 92.56]

Solvent-accessible surface area (backbone atoms only — not comparable to full-atom values): 4727 Å² total; per-residue (Å²): 143,80,83,81,76,85,69,81,71,55,64,33,40,56,64,55,53,11,60,78,68,73,49,55,49,67,57,52,51,45,34,42,74,70,67,68,41,77,68,45,79,57,87,96,42,56,34,28,44,50,68,56,55,54,54,46,45,69,74,50,73,86,61,90,76,91,78,78,75,94,84,76,133

Nearest PDB structures (foldseek):
  4j2n-assembly1_A  TM=9.343E-01  e=1.956E-03  Pukovnikvirus pukovnik
  6ama-assembly1_B  TM=8.045E-01  e=4.322E-03  Streptomyces venezuelae
  6ama-assembly1_A  TM=8.359E-01  e=1.419E-02  Streptomyces venezuelae
  6amk-assembly1_B  TM=8.427E-01  e=1.620E-02  Streptomyces venezuelae
  5i44-assembly4_I-2  TM=6.563E-01  e=1.516E-02  Bacillus subtilis subsp. subtilis str. 168